Protein AF-A0A9Q4HX18-F1 (afdb_monomer)

pLDDT: mean 91.39, std 12.05, range [54.75, 98.44]

Sequence (73 aa):
MSLREYLKEQKINLKRLLEMYDDWNGITIVNDNELNVIVEDRTVNIYDNRKELLQKEVVAFGFYDGVFTVRIK

Nearest PDB structures (foldseek):
  7po1-assembly1_8  TM=5.930E-01  e=1.077E+00  Homo sapiens
  5me0-assembly1_Y  TM=5.154E-01  e=1.495E+00  Geobacillus stearothermophilus
  5lmv-assembly1_X  TM=4.974E-01  e=3.747E+00  Thermus thermophilus HB8
  3pbk-assembly2_B  TM=4.441E-01  e=5.932E+00  Escherichia coli O6
  3pbk-assembly1_A  TM=4.327E-01  e=6.764E+00  Escherichia coli O6

Radius of gyration: 12.6 Å; Cα contacts (8 Å, |Δi|>4): 115; chains: 1; bounding box: 31×35×27 Å

Foldseek 3Di:
DDPVVVVVPPFQAQQNVCVVVVVLQFWEFEAEPVRHTPDIDGSVCCNPPVVVRRRWGWPDWDADPSYTYTYTD

Mean predicted aligned error: 4.86 Å

Secondary structure (DSSP, 8-state):
--HHHHHHH---BHHHHHHHTTT--SEEEEE-TTS-EEEEEEHHHHHHH-TTTTTSBEEEEEEETTEEEEEE-

Organism: Mediterraneibacter gnavus (NCBI:txid33038)

Solvent-accessible surface area (backbone atoms only — not comparable to full-atom values): 4197 Å² total; per-residue (Å²): 137,51,73,70,54,56,63,69,65,62,74,47,26,39,45,62,52,49,64,75,46,67,83,50,86,44,45,28,37,38,21,40,82,86,68,49,79,76,46,75,45,41,41,65,55,44,66,73,72,40,63,84,52,32,76,28,36,51,77,49,71,52,76,54,99,81,31,40,38,36,27,31,94

Structure (mmCIF, N/CA/C/O backbone):
d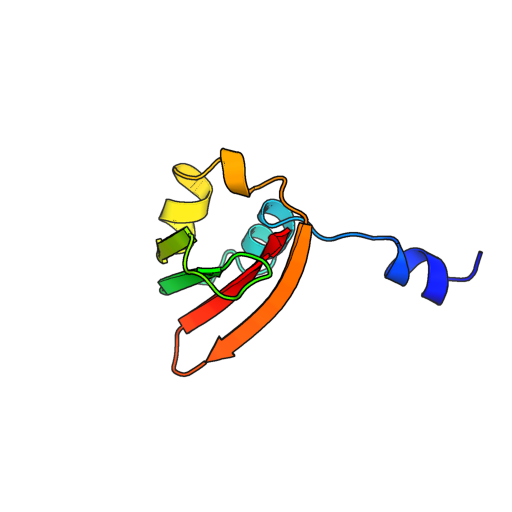ata_AF-A0A9Q4HX18-F1
#
_entry.id   AF-A0A9Q4HX18-F1
#
loop_
_atom_site.group_PDB
_atom_site.id
_atom_site.type_symbol
_atom_site.label_atom_id
_atom_site.label_alt_id
_atom_site.label_comp_id
_atom_site.label_asym_id
_atom_site.label_entity_id
_atom_site.label_seq_id
_atom_site.pdbx_PDB_in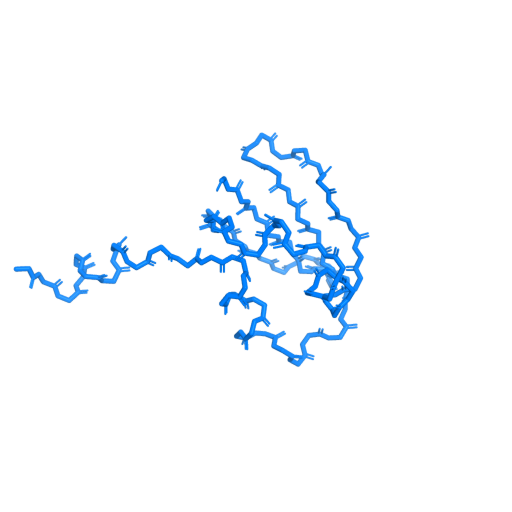s_code
_atom_site.Cartn_x
_atom_site.Cartn_y
_atom_site.Cartn_z
_atom_site.occupancy
_atom_site.B_iso_or_equiv
_atom_site.auth_seq_id
_atom_site.auth_comp_id
_atom_site.auth_asym_id
_atom_site.auth_atom_id
_atom_site.pdbx_PDB_model_num
ATOM 1 N N . MET A 1 1 ? -16.609 22.391 9.772 1.00 56.50 1 MET A N 1
ATOM 2 C CA . MET A 1 1 ? -15.647 21.395 9.267 1.00 56.50 1 MET A CA 1
ATOM 3 C C . MET A 1 1 ? -15.045 21.944 7.988 1.00 56.50 1 MET A C 1
ATOM 5 O O . MET A 1 1 ? -15.781 22.210 7.044 1.00 56.50 1 MET A O 1
ATOM 9 N N . SER A 1 2 ? -13.752 22.243 7.996 1.00 79.12 2 SER A N 1
ATOM 10 C CA . SER A 1 2 ? -13.031 22.782 6.843 1.00 79.12 2 SER A CA 1
ATOM 11 C C . SER A 1 2 ? -12.635 21.668 5.874 1.00 79.12 2 SER A C 1
ATOM 13 O O . SER A 1 2 ? -12.439 20.523 6.274 1.00 79.12 2 SER A O 1
ATOM 15 N N . LEU A 1 3 ? -12.440 22.009 4.598 1.00 61.75 3 LEU A N 1
ATOM 16 C CA . LEU A 1 3 ? -11.903 21.079 3.596 1.00 61.75 3 LEU A CA 1
ATOM 17 C C . LEU A 1 3 ? -10.559 20.473 4.042 1.00 61.75 3 LEU A C 1
ATOM 19 O O . LEU A 1 3 ? -10.291 19.305 3.791 1.00 61.75 3 LEU A O 1
ATOM 23 N N . ARG A 1 4 ? -9.738 21.248 4.764 1.00 62.56 4 ARG A N 1
ATOM 24 C CA . ARG A 1 4 ? -8.484 20.767 5.360 1.00 62.56 4 ARG A CA 1
ATOM 25 C C . ARG A 1 4 ? -8.707 19.693 6.419 1.00 62.56 4 ARG A C 1
ATOM 27 O O . ARG A 1 4 ? -7.938 18.745 6.450 1.00 62.56 4 ARG A O 1
ATOM 34 N N . GLU A 1 5 ? -9.716 19.837 7.270 1.00 62.72 5 GLU A N 1
ATOM 35 C CA . GLU A 1 5 ? -10.058 18.840 8.296 1.00 62.72 5 GLU A CA 1
ATOM 36 C C . GLU A 1 5 ? -10.660 17.582 7.663 1.00 62.72 5 GLU A C 1
ATOM 38 O O . GLU A 1 5 ? -10.221 16.483 7.976 1.00 62.72 5 GLU A O 1
ATOM 43 N N . TYR A 1 6 ? -11.553 17.740 6.682 1.00 59.81 6 TYR A N 1
ATOM 44 C CA . TYR A 1 6 ? -12.142 16.628 5.925 1.00 59.81 6 TYR A CA 1
ATOM 45 C C . TYR A 1 6 ? -11.087 15.781 5.194 1.00 59.81 6 TYR A C 1
ATOM 47 O O . TYR A 1 6 ? -11.117 14.552 5.237 1.00 59.81 6 TYR A O 1
ATOM 55 N N . LEU A 1 7 ? -10.108 16.432 4.556 1.00 54.75 7 LEU A N 1
ATOM 56 C CA . LEU A 1 7 ? -8.989 15.744 3.904 1.00 54.75 7 LEU A CA 1
ATOM 57 C C . LEU A 1 7 ? -8.025 15.097 4.912 1.00 54.75 7 LEU A C 1
ATOM 59 O O . LEU A 1 7 ? -7.385 14.105 4.580 1.00 54.75 7 LEU A O 1
ATOM 63 N N . LYS A 1 8 ? -7.938 15.622 6.142 1.00 59.31 8 LYS A N 1
ATOM 64 C CA . LYS A 1 8 ? -7.155 15.027 7.240 1.00 59.31 8 LYS A CA 1
ATOM 65 C C . LYS A 1 8 ? -7.806 13.761 7.805 1.00 59.31 8 LYS A C 1
ATOM 67 O O . LYS A 1 8 ? -7.105 12.907 8.337 1.00 59.31 8 LYS A O 1
ATOM 72 N N . GLU A 1 9 ? -9.130 13.656 7.710 1.00 60.97 9 GLU A N 1
ATOM 73 C CA . GLU A 1 9 ? -9.920 12.534 8.229 1.00 60.97 9 GLU A CA 1
ATOM 74 C C . GLU A 1 9 ? -10.114 11.391 7.224 1.00 60.97 9 GLU A C 1
ATOM 76 O O . GLU A 1 9 ? -10.447 10.274 7.628 1.00 60.97 9 GLU A O 1
ATOM 81 N N . GLN A 1 10 ? -9.869 11.619 5.929 1.00 65.81 10 GLN A N 1
ATOM 82 C CA . GLN A 1 10 ? -9.886 10.555 4.922 1.00 65.81 10 GLN A CA 1
ATOM 83 C C . GLN A 1 10 ? -8.654 9.657 5.073 1.00 65.81 10 GLN A C 1
ATOM 85 O O . GLN A 1 10 ? -7.649 9.793 4.378 1.00 65.81 10 GLN A O 1
ATOM 90 N N . LYS A 1 11 ? -8.757 8.702 5.995 1.00 82.31 11 LYS A N 1
ATOM 91 C CA . LYS A 1 11 ? -7.821 7.589 6.128 1.00 82.31 11 LYS A CA 1
ATOM 92 C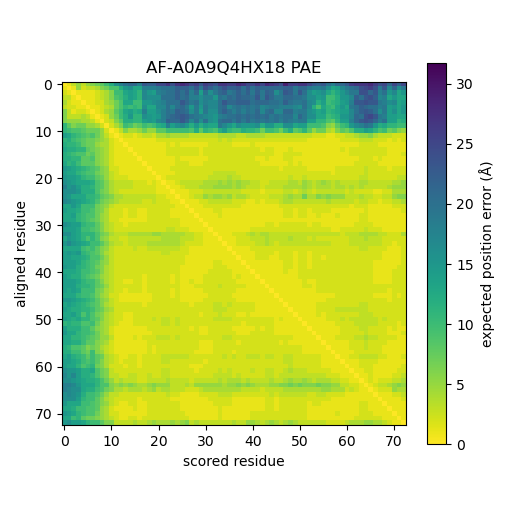 C . LYS A 1 11 ? -7.833 6.770 4.840 1.00 82.31 11 LYS A C 1
ATOM 94 O O . LYS A 1 11 ? -8.828 6.120 4.519 1.00 82.31 11 LYS A O 1
ATOM 99 N N . ILE A 1 12 ? -6.736 6.817 4.090 1.00 92.19 12 ILE A N 1
ATOM 100 C CA . ILE A 1 12 ? -6.546 5.958 2.923 1.00 92.19 12 ILE A CA 1
ATOM 101 C C . ILE A 1 12 ? -6.160 4.559 3.404 1.00 92.19 12 ILE A C 1
ATOM 103 O O . ILE A 1 12 ? -5.289 4.404 4.258 1.00 92.19 12 ILE A O 1
ATOM 107 N N . ASN A 1 13 ? -6.849 3.538 2.902 1.00 96.75 13 ASN A N 1
ATOM 108 C CA . ASN A 1 13 ? -6.476 2.152 3.150 1.00 96.75 13 ASN A CA 1
ATOM 109 C C . ASN A 1 13 ? -5.574 1.635 2.028 1.00 96.75 13 ASN A C 1
ATOM 111 O O . ASN A 1 13 ? -5.469 2.251 0.962 1.00 96.75 13 ASN A O 1
ATOM 115 N N . LEU A 1 14 ? -4.919 0.500 2.270 1.00 97.00 14 LEU A N 1
ATOM 116 C CA . LEU A 1 14 ? -3.984 -0.069 1.306 1.00 97.00 14 LEU A CA 1
ATOM 117 C C . LEU A 1 14 ? -4.660 -0.338 -0.043 1.00 97.00 14 LEU A C 1
ATOM 119 O O . LEU A 1 14 ? -4.078 -0.016 -1.072 1.00 97.00 14 LEU A O 1
ATOM 123 N N . LYS A 1 15 ? -5.906 -0.835 -0.052 1.00 97.56 15 LYS A N 1
ATOM 124 C CA . LYS A 1 15 ? -6.670 -1.056 -1.288 1.00 97.56 15 LYS A CA 1
ATOM 125 C C . LYS A 1 15 ? -6.718 0.194 -2.159 1.00 97.56 15 LYS A C 1
ATOM 127 O O . LYS A 1 15 ? -6.312 0.151 -3.314 1.00 97.56 15 LYS A O 1
ATOM 132 N N . ARG A 1 16 ? -7.196 1.300 -1.586 1.00 96.56 16 ARG A N 1
ATOM 133 C CA . ARG A 1 16 ? -7.364 2.558 -2.309 1.00 96.56 16 ARG A CA 1
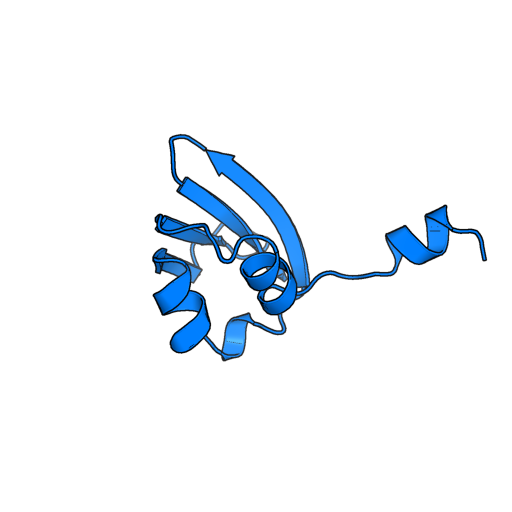ATOM 134 C C . ARG A 1 16 ? -6.025 3.117 -2.773 1.00 96.56 16 ARG A C 1
ATOM 136 O O . ARG A 1 16 ? -5.970 3.701 -3.844 1.00 96.56 16 ARG A O 1
ATOM 143 N N . LEU A 1 17 ? -4.962 2.937 -1.988 1.00 96.38 17 LEU A N 1
ATOM 144 C CA . LEU A 1 17 ? -3.624 3.345 -2.405 1.00 96.38 17 LEU A CA 1
ATOM 145 C C . LEU A 1 17 ? -3.143 2.539 -3.618 1.00 96.38 17 LEU A C 1
ATOM 147 O O . LEU A 1 17 ? -2.698 3.142 -4.585 1.00 96.38 17 LEU A O 1
ATOM 151 N N . LEU A 1 18 ? -3.249 1.207 -3.590 1.00 96.12 18 LEU A N 1
ATOM 152 C CA . LEU A 1 18 ? -2.819 0.370 -4.716 1.00 96.12 18 LEU A CA 1
ATOM 153 C C . LEU A 1 18 ? -3.656 0.637 -5.976 1.00 96.12 18 LEU A C 1
ATOM 155 O O . LEU A 1 18 ? -3.110 0.645 -7.066 1.00 96.12 18 LEU A O 1
ATOM 159 N N . GLU A 1 19 ? -4.951 0.933 -5.831 1.00 95.19 19 GLU A N 1
ATOM 160 C CA . GLU A 1 19 ? -5.819 1.337 -6.950 1.00 95.19 19 GLU A CA 1
ATOM 161 C C . GLU A 1 19 ? -5.467 2.717 -7.528 1.00 95.19 19 GLU A C 1
ATOM 163 O O . GLU A 1 19 ? -5.758 2.980 -8.687 1.00 95.19 19 GLU A O 1
ATOM 168 N N . MET A 1 20 ? -4.850 3.611 -6.747 1.00 94.56 20 MET A N 1
ATOM 169 C CA . MET A 1 20 ? -4.350 4.899 -7.253 1.00 94.56 20 MET A CA 1
ATOM 170 C C . MET A 1 20 ? -3.054 4.765 -8.063 1.00 94.56 20 MET A C 1
ATOM 172 O O . MET A 1 20 ? -2.710 5.690 -8.794 1.00 94.56 20 MET A O 1
ATOM 176 N N . TYR A 1 21 ? -2.343 3.651 -7.896 1.00 92.94 21 TYR A N 1
ATOM 177 C CA . TYR A 1 21 ? -1.096 3.315 -8.581 1.00 92.94 21 TYR A CA 1
ATOM 178 C C . TYR A 1 21 ? -1.245 1.950 -9.271 1.00 92.94 21 TYR A C 1
ATOM 180 O O . TYR A 1 21 ? -0.382 1.082 -9.147 1.00 92.94 21 TYR A O 1
ATOM 188 N N . ASP A 1 22 ? -2.377 1.728 -9.942 1.00 90.50 22 ASP A N 1
ATOM 189 C CA . ASP A 1 22 ? -2.705 0.458 -10.601 1.00 90.50 22 ASP A CA 1
ATOM 190 C C . ASP A 1 22 ? -1.796 0.152 -11.805 1.00 90.50 22 ASP A C 1
ATOM 192 O O . ASP A 1 22 ? -1.620 -1.008 -12.183 1.00 90.50 22 ASP A O 1
ATOM 196 N N . ASP A 1 23 ? -1.158 1.181 -12.360 1.00 93.00 23 ASP A N 1
ATOM 197 C CA . ASP A 1 23 ? -0.132 1.105 -13.398 1.00 93.00 23 ASP A CA 1
ATOM 198 C C . ASP A 1 23 ? 1.254 0.688 -12.870 1.00 93.00 23 ASP A C 1
ATOM 200 O O . ASP A 1 23 ? 2.165 0.385 -13.653 1.00 93.00 23 ASP A O 1
ATOM 204 N N . TRP A 1 24 ? 1.430 0.607 -11.547 1.00 94.56 24 TRP A N 1
ATOM 205 C CA . TRP A 1 24 ? 2.677 0.158 -10.942 1.00 94.56 24 TRP A CA 1
ATOM 206 C C . TRP A 1 24 ? 2.883 -1.352 -11.125 1.00 94.56 24 TRP A C 1
ATOM 208 O O . TRP A 1 24 ? 2.354 -2.195 -10.400 1.00 94.56 24 TRP A O 1
ATOM 218 N N . ASN A 1 25 ? 3.753 -1.705 -12.070 1.00 91.75 25 ASN A N 1
ATOM 219 C CA . ASN A 1 25 ? 4.093 -3.097 -12.387 1.00 91.75 25 ASN A CA 1
ATOM 220 C C . ASN A 1 25 ? 5.308 -3.647 -11.597 1.00 91.75 25 ASN A C 1
ATOM 222 O O . ASN A 1 25 ? 5.810 -4.744 -11.888 1.00 91.75 25 ASN A O 1
ATOM 226 N N . GLY A 1 26 ? 5.823 -2.859 -10.647 1.00 96.00 26 GLY A N 1
ATOM 227 C CA . GLY A 1 26 ? 7.034 -3.141 -9.876 1.00 96.00 26 GLY A CA 1
ATOM 228 C C . GLY A 1 26 ? 6.790 -3.883 -8.560 1.00 96.00 26 GLY A C 1
ATOM 229 O O . GLY A 1 26 ? 5.687 -4.355 -8.266 1.00 96.00 26 GLY A O 1
ATOM 230 N N . ILE A 1 27 ? 7.855 -3.976 -7.761 1.00 97.94 27 ILE A N 1
ATOM 231 C CA . ILE A 1 27 ? 7.810 -4.533 -6.405 1.00 97.94 27 ILE A CA 1
ATOM 232 C C . ILE A 1 27 ? 7.240 -3.501 -5.441 1.00 97.94 27 ILE A C 1
ATOM 234 O O . ILE A 1 27 ? 7.520 -2.302 -5.543 1.00 97.94 27 ILE A O 1
ATOM 238 N N . THR A 1 28 ? 6.451 -3.995 -4.499 1.00 98.25 28 THR A N 1
ATOM 239 C CA . THR A 1 28 ? 5.942 -3.243 -3.369 1.00 98.25 28 THR A CA 1
ATOM 240 C C . THR A 1 28 ? 6.317 -3.926 -2.073 1.00 98.25 28 THR A C 1
ATOM 2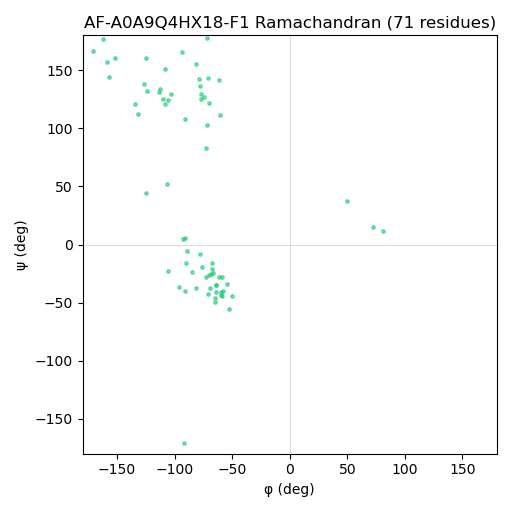42 O O . THR A 1 28 ? 6.119 -5.129 -1.915 1.00 98.25 28 THR A O 1
ATOM 245 N N . ILE A 1 29 ? 6.836 -3.138 -1.137 1.00 98.44 29 ILE A N 1
ATOM 246 C CA . ILE A 1 29 ? 7.129 -3.574 0.225 1.00 98.44 29 ILE A CA 1
ATOM 247 C C . ILE A 1 29 ? 6.070 -2.968 1.134 1.00 98.44 29 ILE A C 1
ATOM 249 O O . ILE A 1 29 ? 5.893 -1.750 1.160 1.00 98.44 29 ILE A O 1
ATOM 253 N N . VAL A 1 30 ? 5.373 -3.808 1.893 1.00 98.38 30 VAL A N 1
ATOM 254 C CA . VAL A 1 30 ? 4.431 -3.367 2.923 1.00 98.38 30 VAL A CA 1
ATOM 255 C C . VAL A 1 30 ? 5.031 -3.653 4.291 1.00 98.38 30 VAL A C 1
ATOM 257 O O . VAL A 1 30 ? 5.287 -4.807 4.634 1.00 98.38 30 VAL A O 1
ATOM 260 N N . ASN A 1 31 ? 5.201 -2.595 5.078 1.00 98.44 31 ASN A N 1
ATOM 261 C CA . ASN A 1 31 ? 5.725 -2.640 6.436 1.00 98.44 31 ASN A CA 1
ATOM 262 C C . ASN A 1 31 ? 4.627 -2.365 7.464 1.00 98.44 31 ASN A C 1
ATOM 264 O O . ASN A 1 31 ? 3.697 -1.591 7.209 1.00 98.44 31 ASN A O 1
ATOM 268 N N . ASP A 1 32 ? 4.777 -2.938 8.653 1.00 97.38 32 ASP A N 1
ATOM 269 C CA . ASP A 1 32 ? 4.021 -2.501 9.823 1.00 97.38 32 ASP A CA 1
ATOM 270 C C . ASP A 1 32 ? 4.508 -1.127 10.327 1.00 97.38 32 ASP A C 1
ATOM 272 O O . ASP A 1 32 ? 5.449 -0.516 9.806 1.00 97.38 32 ASP A O 1
ATOM 276 N N . ASN A 1 33 ? 3.854 -0.613 11.368 1.00 93.44 33 ASN A N 1
ATOM 277 C CA . ASN A 1 33 ? 4.193 0.688 11.936 1.00 93.44 33 ASN A CA 1
ATOM 278 C C . ASN A 1 33 ? 5.573 0.722 12.634 1.00 93.44 33 ASN A C 1
ATOM 280 O O . ASN A 1 33 ? 6.107 1.809 12.862 1.00 93.44 33 ASN A O 1
ATOM 284 N N . GLU A 1 34 ? 6.149 -0.442 12.936 1.00 96.25 34 GLU A N 1
ATOM 285 C CA . GLU A 1 34 ? 7.476 -0.629 13.535 1.00 96.25 34 GLU A CA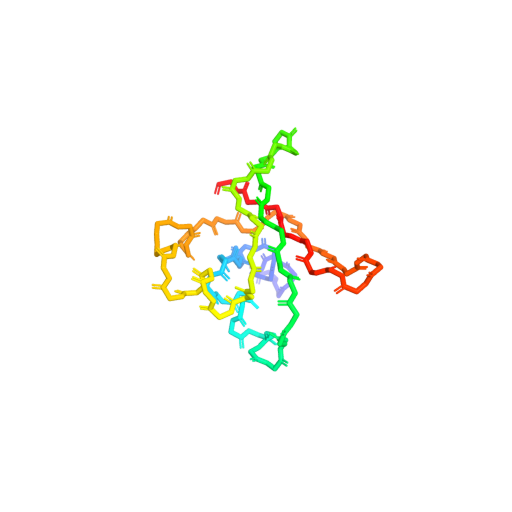 1
ATOM 286 C C . GLU A 1 34 ? 8.577 -0.830 1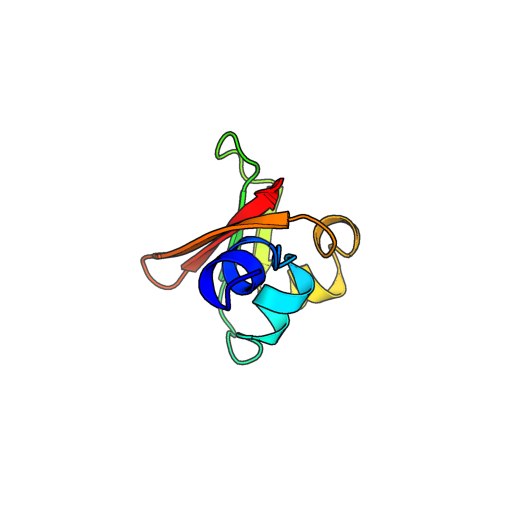2.478 1.00 96.25 34 GLU A C 1
ATOM 288 O O . GLU A 1 34 ? 9.741 -0.988 12.833 1.00 96.25 34 GLU A O 1
ATOM 293 N N . LEU A 1 35 ? 8.230 -0.723 11.187 1.00 93.31 35 LEU A N 1
ATOM 294 C CA . LEU A 1 35 ? 9.110 -0.922 10.029 1.00 93.31 35 LEU A CA 1
ATOM 295 C C . LEU A 1 35 ? 9.499 -2.384 9.765 1.00 93.31 35 LEU A C 1
ATOM 297 O O . LEU A 1 35 ? 10.401 -2.628 8.962 1.00 93.31 35 LEU A O 1
ATOM 301 N N . ASN A 1 36 ? 8.807 -3.356 10.362 1.00 97.62 36 ASN A N 1
ATOM 302 C CA . ASN A 1 36 ? 8.995 -4.758 10.004 1.00 97.62 36 ASN A CA 1
ATOM 303 C C . ASN A 1 36 ? 8.267 -5.064 8.693 1.00 97.62 36 ASN A C 1
ATOM 305 O O . ASN A 1 36 ? 7.110 -4.679 8.502 1.00 97.62 36 ASN A O 1
ATOM 309 N N . VAL A 1 37 ? 8.933 -5.798 7.801 1.00 98.12 37 VAL A N 1
ATOM 310 C CA . VAL A 1 37 ? 8.359 -6.217 6.518 1.00 98.12 37 VAL A CA 1
ATOM 311 C C . VAL A 1 37 ? 7.268 -7.262 6.753 1.00 98.12 37 VAL A C 1
ATOM 313 O O . VAL A 1 37 ? 7.522 -8.327 7.312 1.00 98.12 37 VAL A O 1
ATOM 316 N N . ILE A 1 38 ? 6.052 -6.970 6.288 1.00 98.19 38 ILE A N 1
ATOM 317 C CA . ILE A 1 38 ? 4.912 -7.900 6.282 1.00 98.19 38 ILE A CA 1
ATOM 318 C C . ILE A 1 38 ? 4.872 -8.684 4.964 1.00 98.19 38 ILE A C 1
ATOM 320 O O . ILE A 1 38 ? 4.516 -9.868 4.936 1.00 98.19 38 ILE A O 1
ATOM 324 N N . VAL A 1 39 ? 5.163 -8.002 3.853 1.00 98.31 39 VAL A N 1
ATOM 325 C CA . VAL A 1 39 ? 5.220 -8.595 2.514 1.00 98.31 39 VAL A CA 1
ATOM 326 C C . VAL A 1 39 ? 6.095 -7.772 1.582 1.00 98.31 39 VAL A C 1
ATOM 328 O O . VAL A 1 39 ? 6.077 -6.545 1.626 1.00 98.31 39 VAL A O 1
ATOM 331 N N . GLU A 1 40 ? 6.807 -8.471 0.709 1.00 98.19 40 GLU A N 1
ATOM 332 C CA . GLU A 1 40 ? 7.519 -7.925 -0.439 1.00 98.19 40 GLU A CA 1
ATOM 333 C C . GLU A 1 40 ? 7.152 -8.778 -1.653 1.00 98.19 40 GLU A C 1
ATOM 335 O O . GLU A 1 40 ? 7.454 -9.970 -1.691 1.00 98.19 40 GLU A O 1
ATOM 340 N N . ASP A 1 41 ? 6.426 -8.197 -2.606 1.00 98.06 41 ASP A N 1
ATOM 341 C CA . ASP A 1 41 ? 5.983 -8.883 -3.824 1.00 98.06 41 ASP A CA 1
ATOM 342 C C . ASP A 1 41 ? 5.578 -7.842 -4.885 1.00 98.06 41 ASP A C 1
ATOM 344 O O . ASP A 1 41 ? 5.586 -6.635 -4.632 1.00 98.06 41 ASP A O 1
ATOM 348 N N . ARG A 1 42 ? 5.198 -8.272 -6.089 1.00 96.69 42 ARG A N 1
ATOM 349 C CA . ARG A 1 42 ? 4.590 -7.385 -7.089 1.00 96.69 42 ARG A CA 1
ATOM 350 C C . ARG A 1 42 ? 3.283 -6.810 -6.545 1.00 96.69 42 ARG A C 1
ATOM 352 O O . ARG A 1 42 ? 2.502 -7.540 -5.935 1.00 96.69 42 ARG A O 1
ATOM 359 N N . THR A 1 43 ? 2.995 -5.537 -6.838 1.00 96.75 43 THR A N 1
ATOM 360 C CA . THR A 1 43 ? 1.745 -4.885 -6.385 1.00 96.75 43 THR A CA 1
ATOM 361 C C . THR A 1 43 ? 0.503 -5.713 -6.706 1.00 96.75 43 THR A C 1
ATOM 363 O O . THR A 1 43 ? -0.338 -5.905 -5.830 1.00 96.75 43 THR A O 1
ATOM 366 N N . VAL A 1 44 ? 0.415 -6.270 -7.919 1.00 95.62 44 VAL A N 1
ATOM 367 C CA . VAL A 1 44 ? -0.720 -7.110 -8.332 1.00 95.62 44 VAL A CA 1
ATOM 368 C C . VAL A 1 44 ? -0.884 -8.348 -7.444 1.00 95.62 44 VAL A C 1
ATOM 370 O O . VAL A 1 44 ? -1.991 -8.661 -7.017 1.00 95.62 44 VAL A O 1
ATOM 373 N N . ASN A 1 45 ? 0.216 -8.998 -7.063 1.00 97.38 45 ASN A N 1
ATOM 374 C CA . ASN A 1 45 ? 0.181 -10.179 -6.206 1.00 97.38 45 ASN A CA 1
ATOM 375 C C . ASN A 1 45 ? -0.256 -9.822 -4.784 1.00 97.38 45 ASN A C 1
ATOM 377 O O . ASN A 1 45 ? -1.002 -10.577 -4.163 1.00 97.38 45 ASN A O 1
ATOM 381 N N . ILE A 1 46 ? 0.170 -8.668 -4.265 1.00 97.44 46 ILE A N 1
ATOM 382 C CA . ILE A 1 46 ? -0.289 -8.173 -2.961 1.00 97.44 46 ILE A CA 1
ATOM 383 C C . ILE A 1 46 ? -1.784 -7.866 -3.026 1.00 97.44 46 ILE A C 1
ATOM 385 O O . ILE A 1 46 ? -2.534 -8.296 -2.149 1.00 97.44 46 ILE A O 1
ATOM 389 N N . TYR A 1 47 ? -2.229 -7.178 -4.081 1.00 96.81 47 TYR A N 1
ATOM 390 C CA . TYR A 1 47 ? -3.637 -6.859 -4.278 1.00 96.81 47 TYR A CA 1
ATOM 391 C C . TYR A 1 47 ? -4.494 -8.126 -4.333 1.00 96.81 47 TYR A C 1
ATOM 393 O O . TYR A 1 47 ? -5.534 -8.189 -3.674 1.00 96.81 47 TYR A O 1
ATOM 401 N N . ASP A 1 48 ? -4.059 -9.154 -5.061 1.00 96.44 48 ASP A N 1
ATOM 402 C CA . ASP A 1 48 ? -4.825 -10.382 -5.278 1.00 96.44 48 ASP A CA 1
ATOM 403 C C . ASP A 1 48 ? -4.746 -11.386 -4.129 1.00 96.44 48 ASP A C 1
ATOM 405 O O . ASP A 1 48 ? -5.767 -11.982 -3.784 1.00 96.44 48 ASP A O 1
ATOM 409 N N . ASN A 1 49 ? -3.591 -11.526 -3.477 1.00 97.81 49 ASN A N 1
ATOM 410 C CA . ASN A 1 49 ? -3.358 -12.602 -2.511 1.00 97.81 49 ASN A CA 1
ATOM 411 C C . ASN A 1 49 ? -3.371 -12.144 -1.045 1.00 97.81 49 ASN A C 1
ATOM 413 O O . ASN A 1 49 ? -3.623 -12.964 -0.166 1.00 97.81 49 ASN A O 1
ATOM 417 N N . ARG A 1 50 ? -3.128 -10.858 -0.750 1.00 97.31 50 ARG A N 1
ATOM 418 C CA . ARG A 1 50 ? -3.022 -10.328 0.627 1.00 97.31 50 ARG A CA 1
ATOM 419 C C . ARG A 1 50 ? -4.246 -9.500 1.023 1.00 97.31 50 ARG A C 1
ATOM 421 O O . ARG A 1 50 ? -4.144 -8.349 1.460 1.00 97.31 50 ARG A O 1
ATOM 428 N N . LYS A 1 51 ? -5.441 -10.079 0.845 1.00 96.69 51 LYS A N 1
ATOM 429 C CA . LYS A 1 51 ? -6.735 -9.401 1.070 1.00 96.69 51 LYS A CA 1
ATOM 430 C C . LYS A 1 51 ? -6.902 -8.879 2.502 1.00 96.69 51 LYS A C 1
ATOM 432 O O . LYS A 1 51 ? -7.582 -7.874 2.705 1.00 96.69 51 LYS A O 1
ATOM 437 N N . GLU A 1 52 ? -6.263 -9.514 3.480 1.00 97.31 52 GLU A N 1
ATOM 438 C CA . GLU A 1 52 ? -6.261 -9.101 4.884 1.00 97.31 52 GLU A CA 1
ATOM 439 C C . GLU A 1 52 ? -5.544 -7.763 5.125 1.00 97.31 52 GLU A C 1
ATOM 441 O O . GLU A 1 52 ? -5.869 -7.053 6.077 1.00 97.31 52 GLU A O 1
ATOM 446 N N . LEU A 1 53 ? -4.607 -7.380 4.249 1.00 97.81 53 LEU A N 1
ATOM 447 C CA . LEU A 1 53 ? -3.882 -6.110 4.344 1.00 97.81 53 LEU A CA 1
ATOM 448 C C . LEU A 1 53 ? -4.651 -4.949 3.705 1.00 97.81 53 LEU A C 1
ATOM 450 O O . LEU A 1 53 ? -4.455 -3.797 4.075 1.00 97.81 53 LEU A O 1
ATOM 454 N N . LEU A 1 54 ? -5.555 -5.231 2.765 1.00 97.38 54 LEU A N 1
ATOM 455 C CA . LEU A 1 54 ? -6.223 -4.220 1.939 1.00 97.38 54 LEU A CA 1
ATOM 456 C C . LEU A 1 54 ? -7.061 -3.204 2.729 1.00 97.38 54 LEU A C 1
ATOM 458 O O . LEU A 1 54 ? -7.225 -2.066 2.290 1.00 97.38 54 LEU A O 1
ATOM 462 N N . GLN A 1 55 ? -7.575 -3.601 3.894 1.00 96.62 55 GLN A N 1
ATOM 463 C CA . GLN A 1 55 ? -8.372 -2.734 4.769 1.00 96.62 55 GLN A CA 1
ATOM 464 C C . GLN A 1 55 ? -7.529 -1.953 5.786 1.00 96.62 55 GLN A C 1
ATOM 466 O O . GLN A 1 55 ? -8.073 -1.118 6.508 1.00 96.62 55 GLN A O 1
ATOM 471 N N . LYS A 1 56 ? -6.219 -2.214 5.859 1.00 97.06 56 LYS A N 1
ATOM 472 C CA . LYS A 1 56 ? -5.317 -1.554 6.803 1.00 97.06 56 LYS A CA 1
ATOM 473 C C . LYS A 1 56 ? -5.086 -0.100 6.417 1.00 97.06 56 LYS A C 1
ATOM 475 O O . LYS A 1 56 ? -5.024 0.231 5.231 1.00 97.06 56 LYS A O 1
ATOM 480 N N . GLU A 1 57 ? -4.977 0.763 7.423 1.00 96.94 57 GLU A N 1
ATOM 481 C CA . GLU A 1 57 ? -4.777 2.196 7.218 1.00 96.94 57 GLU A CA 1
ATOM 482 C C . GLU A 1 57 ? -3.337 2.435 6.776 1.00 96.94 57 GLU A C 1
ATOM 484 O O . GLU A 1 57 ? -2.401 2.008 7.448 1.00 96.94 57 GLU A O 1
ATOM 489 N N . VAL A 1 58 ? -3.150 3.141 5.666 1.00 96.44 58 VAL A N 1
ATOM 490 C CA . VAL A 1 58 ? -1.830 3.584 5.221 1.00 96.44 58 VAL A CA 1
ATOM 491 C C . VAL A 1 58 ? -1.413 4.784 6.060 1.00 96.44 58 VAL A C 1
ATOM 493 O O . VAL A 1 58 ? -2.109 5.796 6.133 1.00 96.44 58 VAL A O 1
ATOM 496 N N . VAL A 1 59 ? -0.241 4.675 6.673 1.00 95.31 59 VAL A N 1
ATOM 497 C CA . VAL A 1 59 ? 0.368 5.718 7.505 1.00 95.31 59 VAL A CA 1
ATOM 498 C C . VAL A 1 59 ? 1.365 6.549 6.703 1.00 95.31 59 VAL A C 1
ATOM 500 O O . VAL A 1 59 ? 1.505 7.747 6.936 1.00 95.31 59 VAL A O 1
ATOM 503 N N . ALA A 1 60 ? 2.093 5.914 5.786 1.00 94.69 60 ALA A N 1
ATOM 504 C CA . ALA A 1 60 ? 3.059 6.563 4.908 1.00 94.69 60 ALA A CA 1
ATOM 505 C C . ALA A 1 60 ? 3.308 5.694 3.673 1.00 94.69 60 ALA A C 1
ATOM 507 O O . ALA A 1 60 ? 3.125 4.478 3.728 1.00 94.69 60 ALA A O 1
ATOM 508 N N . PHE A 1 61 ? 3.762 6.303 2.583 1.00 96.12 61 PHE A N 1
ATOM 509 C CA . PHE A 1 61 ? 4.252 5.586 1.411 1.00 96.12 61 PHE A CA 1
ATOM 510 C C . PHE A 1 61 ? 5.295 6.423 0.663 1.00 96.12 61 PHE A C 1
ATOM 512 O O . PHE A 1 61 ? 5.356 7.642 0.840 1.00 96.12 61 PHE A O 1
ATOM 519 N N . GLY A 1 62 ? 6.105 5.776 -0.170 1.00 95.38 62 GLY A N 1
ATOM 520 C CA . GLY A 1 62 ? 7.109 6.429 -1.005 1.00 95.38 62 GLY A CA 1
ATOM 521 C C . GLY A 1 62 ? 7.731 5.472 -2.016 1.00 95.38 62 GLY A C 1
ATOM 522 O O . GLY A 1 62 ? 7.566 4.260 -1.913 1.00 95.38 62 GLY A O 1
ATOM 523 N N . PHE A 1 63 ? 8.449 6.026 -2.990 1.00 95.06 63 PHE A N 1
ATOM 524 C CA . PHE A 1 63 ? 9.186 5.262 -3.995 1.00 95.06 63 PHE A CA 1
ATOM 525 C C . PHE A 1 63 ? 10.684 5.415 -3.738 1.00 95.06 63 PHE A C 1
ATOM 527 O O . PHE A 1 63 ? 11.181 6.540 -3.667 1.00 95.06 63 PHE A O 1
ATOM 534 N N . TYR A 1 64 ? 11.391 4.297 -3.604 1.00 93.19 64 TYR A N 1
ATOM 535 C CA . TYR A 1 64 ? 12.819 4.256 -3.291 1.00 93.19 64 TYR A CA 1
ATOM 536 C C . TYR A 1 64 ? 13.493 3.247 -4.209 1.00 93.19 64 TYR A C 1
ATOM 538 O O . TYR A 1 64 ? 13.096 2.088 -4.224 1.00 93.19 64 TYR A O 1
ATOM 546 N N . ASP A 1 65 ? 14.469 3.687 -5.003 1.00 93.62 65 ASP A N 1
ATOM 547 C CA . ASP A 1 65 ? 15.284 2.813 -5.860 1.00 93.62 65 ASP A CA 1
ATOM 548 C C . ASP A 1 65 ? 14.467 1.841 -6.742 1.00 93.62 65 ASP A C 1
ATOM 550 O O . ASP A 1 65 ? 14.846 0.695 -6.965 1.00 93.62 65 ASP A O 1
ATOM 554 N N . GLY A 1 66 ? 13.315 2.299 -7.251 1.00 92.88 66 GLY A N 1
ATOM 555 C CA . GLY A 1 66 ? 12.417 1.485 -8.082 1.00 92.88 66 GLY A CA 1
ATOM 556 C C . GLY A 1 66 ? 11.488 0.545 -7.304 1.00 92.88 66 GLY A C 1
ATOM 557 O O . GLY A 1 66 ? 10.829 -0.295 -7.915 1.00 92.88 66 GLY A O 1
ATOM 558 N N . VAL A 1 67 ? 11.397 0.697 -5.983 1.00 96.44 67 VAL A N 1
ATOM 559 C CA . VAL A 1 67 ? 10.506 -0.056 -5.095 1.00 96.44 67 VAL A CA 1
ATOM 560 C C . VAL A 1 67 ? 9.443 0.868 -4.514 1.00 96.44 67 VAL A C 1
ATOM 562 O O . VAL A 1 67 ? 9.743 1.9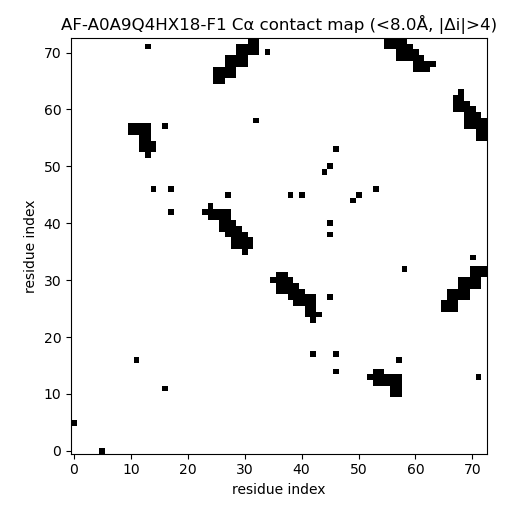66 -4.043 1.00 96.44 67 VAL A O 1
ATOM 565 N N . PHE A 1 68 ? 8.189 0.420 -4.530 1.00 97.88 68 PHE A N 1
ATOM 566 C CA . PHE A 1 68 ? 7.084 1.135 -3.905 1.00 97.88 68 PHE A CA 1
ATOM 567 C C . PHE A 1 68 ? 6.913 0.671 -2.453 1.00 97.88 68 PHE A C 1
ATOM 569 O O . PHE A 1 68 ? 6.464 -0.439 -2.191 1.00 97.88 68 PHE A O 1
ATOM 576 N N . THR A 1 69 ? 7.263 1.507 -1.483 1.00 98.06 69 THR A N 1
ATOM 577 C CA . THR A 1 69 ? 7.220 1.149 -0.060 1.00 98.06 69 THR A CA 1
ATOM 578 C C . THR A 1 69 ? 6.007 1.776 0.611 1.00 98.06 69 THR A C 1
ATOM 580 O O . THR A 1 69 ? 5.793 2.984 0.522 1.00 98.06 69 THR A O 1
ATOM 583 N N . VAL A 1 70 ? 5.231 0.969 1.331 1.00 97.88 70 VAL A N 1
ATOM 584 C CA . VAL A 1 70 ? 4.014 1.377 2.040 1.00 97.88 70 VAL A CA 1
ATOM 585 C C . VAL A 1 70 ? 4.108 0.957 3.503 1.00 97.88 70 VAL A C 1
ATOM 587 O O . VAL A 1 70 ? 4.530 -0.150 3.816 1.00 97.88 70 VAL A O 1
ATOM 590 N N . ARG A 1 71 ? 3.685 1.828 4.418 1.00 97.81 71 ARG A N 1
ATOM 591 C CA . ARG A 1 71 ? 3.574 1.538 5.851 1.00 97.81 71 ARG A CA 1
ATOM 592 C C . ARG A 1 71 ? 2.119 1.560 6.286 1.00 97.81 71 ARG A C 1
ATOM 594 O O . ARG A 1 71 ? 1.424 2.539 6.005 1.00 97.81 71 ARG A O 1
ATOM 601 N N . ILE A 1 72 ? 1.687 0.533 7.012 1.00 97.44 72 ILE A N 1
ATOM 602 C CA . ILE A 1 72 ? 0.294 0.354 7.441 1.00 97.44 72 ILE A CA 1
ATOM 603 C C . ILE A 1 72 ? 0.138 0.185 8.964 1.00 97.44 72 ILE A C 1
ATOM 605 O O . ILE A 1 72 ? 1.097 -0.159 9.656 1.00 97.44 72 ILE A O 1
ATOM 609 N N . LYS A 1 73 ? -1.077 0.416 9.484 1.00 94.44 7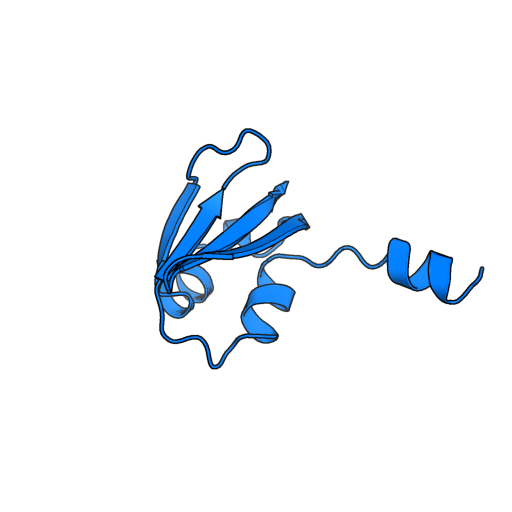3 LYS A N 1
ATOM 610 C CA . LYS A 1 73 ? -1.504 0.090 10.862 1.00 94.44 73 LYS A CA 1
ATOM 611 C C . LYS A 1 73 ? -2.882 -0.590 10.884 1.00 94.44 73 LYS A C 1
ATOM 613 O O . LYS A 1 73 ? -3.766 -0.170 10.101 1.00 94.44 73 LYS A O 1
#